Protein AF-A0AAE3SH22-F1 (afdb_monomer)

Solvent-accessible surface area (backbone atoms only — not comparable to full-atom values): 6928 Å² total; per-residue (Å²): 108,95,88,57,72,86,59,90,46,73,66,60,44,53,53,51,50,54,52,50,51,60,60,34,26,63,94,66,76,22,52,73,63,62,46,51,53,53,52,51,53,50,52,49,49,49,50,54,48,48,60,73,50,73,50,97,66,81,55,94,84,55,53,73,66,58,53,51,51,52,49,52,46,51,52,51,33,54,51,39,59,74,67,65,56,59,65,65,58,56,57,50,50,41,74,72,46,87,47,68,65,61,31,50,53,50,52,53,34,52,55,54,40,52,66,77,74,109

Mean predicted aligned error: 14.66 Å

Foldseek 3Di:
DVQCPPPPDPVVLVVSLVVVCVCQPVVNPHDPVVNVVSVVVSVVVVVVVVVVVPLDDPDPPDDPVVVVVLVVLLVVLVVCVVVVPDLVVLVVCLVPDPDPVSVVSSVNSSSSNVVVVD

InterPro domains:
  IPR036869 Chaperone J-domain superfamily [G3DSA:1.10.287.110] (4-58)
  IPR036869 Chaperone J-domain superfamily [SSF46565] (8-45)

Radius of gyration: 20.41 Å; Cα contacts (8 Å, |Δi|>4): 68; chains: 1; bounding box: 38×26×57 Å

Sequence (118 aa):
MKYFNDISDLDKAKLHYRNLAKQLHPDMGGTSGDFQEMQAEYKEFLLNMQQKSKVVTPSPNSTSEEKELINELRKLAKALIKNQVPQNYLRQKIQTSESSLKR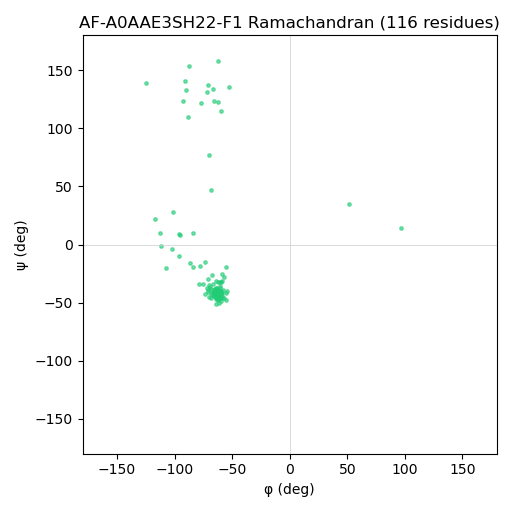GLLNGIVRILDEFTS

Structure (mmCIF, N/CA/C/O backbone):
data_AF-A0AAE3SH22-F1
#
_entry.id   AF-A0AAE3SH22-F1
#
loop_
_atom_site.group_PDB
_atom_site.id
_atom_site.type_symbol
_atom_site.label_atom_id
_atom_site.label_alt_id
_atom_site.label_comp_id
_atom_site.label_asym_id
_atom_site.label_entity_id
_atom_site.label_seq_id
_atom_site.pdbx_PDB_ins_code
_atom_site.Cartn_x
_atom_site.Cartn_y
_atom_site.Cartn_z
_atom_site.occupancy
_atom_site.B_iso_or_equiv
_atom_site.auth_seq_id
_atom_site.auth_comp_id
_atom_site.auth_asym_id
_atom_site.auth_atom_id
_atom_site.pdbx_PDB_model_num
ATOM 1 N N . MET A 1 1 ? -4.137 3.619 -22.901 1.00 58.38 1 MET A N 1
ATOM 2 C CA . MET A 1 1 ? -2.684 3.510 -23.132 1.00 58.38 1 MET A CA 1
ATOM 3 C C . MET A 1 1 ? -2.458 2.639 -24.350 1.00 58.38 1 MET A C 1
ATOM 5 O O . MET A 1 1 ? -3.080 1.589 -24.427 1.00 58.38 1 MET A O 1
ATOM 9 N N . LYS A 1 2 ? -1.658 3.074 -25.323 1.00 63.50 2 LYS A N 1
ATOM 10 C CA . LYS A 1 2 ? -1.495 2.407 -26.624 1.00 63.50 2 LYS A CA 1
ATOM 11 C C . LYS A 1 2 ? -0.560 1.192 -26.532 1.00 63.50 2 LYS A C 1
ATOM 13 O O . LYS A 1 2 ? -0.828 0.183 -27.172 1.00 63.50 2 LYS A O 1
ATOM 18 N N . TYR A 1 3 ? 0.465 1.258 -25.674 1.00 63.31 3 TYR A N 1
ATOM 19 C CA . TYR A 1 3 ? 1.498 0.212 -25.535 1.00 63.31 3 TYR A CA 1
ATOM 20 C C . TYR A 1 3 ? 1.402 -0.632 -24.250 1.00 63.31 3 TYR A C 1
ATOM 22 O O . TYR A 1 3 ? 1.924 -1.739 -24.202 1.00 63.31 3 TYR A O 1
ATOM 30 N N . PHE A 1 4 ? 0.726 -0.142 -23.205 1.00 68.75 4 PHE A N 1
ATOM 31 C CA . PHE A 1 4 ? 0.688 -0.785 -21.877 1.00 68.75 4 PHE A CA 1
ATOM 32 C C . PHE A 1 4 ? -0.717 -1.243 -21.449 1.00 68.75 4 PHE A C 1
ATOM 34 O O . PHE A 1 4 ? -0.980 -1.415 -20.264 1.00 68.75 4 PHE A O 1
ATOM 41 N N . ASN A 1 5 ? -1.637 -1.441 -22.400 1.00 63.81 5 ASN A N 1
ATOM 42 C CA . ASN A 1 5 ? -3.048 -1.738 -22.109 1.00 63.81 5 ASN A CA 1
ATOM 43 C C . ASN A 1 5 ? -3.284 -3.118 -21.453 1.00 63.81 5 ASN A C 1
ATOM 45 O O . ASN A 1 5 ? -4.259 -3.273 -20.727 1.00 63.81 5 ASN A O 1
ATOM 49 N N . ASP A 1 6 ? -2.396 -4.094 -21.678 1.00 63.28 6 ASP A N 1
ATOM 50 C CA . ASP A 1 6 ? -2.520 -5.473 -21.156 1.00 63.28 6 ASP A CA 1
ATOM 51 C C . ASP A 1 6 ? -1.608 -5.748 -19.941 1.00 63.28 6 ASP A C 1
ATOM 53 O O . ASP A 1 6 ? -1.614 -6.815 -19.325 1.00 63.28 6 ASP A O 1
ATOM 57 N N . ILE A 1 7 ? -0.787 -4.769 -19.560 1.00 67.00 7 ILE A N 1
ATOM 58 C CA . ILE A 1 7 ? 0.213 -4.954 -18.516 1.00 67.00 7 ILE A CA 1
ATOM 59 C C . ILE A 1 7 ? -0.417 -4.641 -17.157 1.00 67.00 7 ILE A C 1
ATOM 61 O O . ILE A 1 7 ? -0.678 -3.491 -16.823 1.00 67.00 7 ILE A O 1
ATOM 65 N N . SER A 1 8 ? -0.625 -5.677 -16.346 1.00 65.19 8 SER A N 1
ATOM 66 C CA . SER A 1 8 ? -1.086 -5.531 -14.953 1.00 65.19 8 SER A CA 1
ATOM 67 C C . SER A 1 8 ? 0.054 -5.542 -13.927 1.00 65.19 8 SER A C 1
ATOM 69 O O . SER A 1 8 ? -0.167 -5.239 -12.758 1.00 65.19 8 SER A O 1
ATOM 71 N N . ASP A 1 9 ? 1.271 -5.885 -14.357 1.00 69.12 9 ASP A N 1
ATOM 72 C CA . ASP A 1 9 ? 2.422 -6.130 -13.486 1.00 69.12 9 ASP A CA 1
ATOM 73 C C . ASP A 1 9 ? 3.634 -5.262 -13.864 1.00 69.12 9 ASP A C 1
ATOM 75 O O . ASP A 1 9 ? 3.946 -5.075 -15.042 1.00 69.12 9 ASP A O 1
ATOM 79 N N . LEU A 1 10 ? 4.330 -4.734 -12.854 1.00 70.12 10 LEU A N 1
ATOM 80 C CA . LEU A 1 10 ? 5.420 -3.769 -13.026 1.00 70.12 10 LEU A CA 1
ATOM 81 C C . LEU A 1 10 ? 6.683 -4.406 -13.624 1.00 70.12 10 LEU A C 1
ATOM 83 O O . LEU A 1 10 ? 7.435 -3.737 -14.338 1.00 70.12 10 LEU A O 1
ATOM 87 N N . ASP A 1 11 ? 6.914 -5.691 -13.363 1.00 70.62 11 ASP A N 1
ATOM 88 C CA . ASP A 1 11 ? 8.048 -6.427 -13.916 1.00 70.62 11 ASP A CA 1
ATOM 89 C C . ASP A 1 11 ? 7.813 -6.723 -15.402 1.00 70.62 11 ASP A C 1
ATOM 91 O O . ASP A 1 11 ? 8.665 -6.439 -16.253 1.00 70.62 11 ASP A O 1
ATOM 95 N N . LYS A 1 12 ? 6.581 -7.129 -15.745 1.00 74.12 12 LYS A N 1
ATOM 96 C CA . LYS A 1 12 ? 6.136 -7.244 -17.144 1.00 74.12 12 LYS A CA 1
ATOM 97 C C . LYS A 1 12 ? 6.213 -5.906 -17.881 1.00 74.12 12 LYS A C 1
ATOM 99 O O . LYS A 1 12 ? 6.661 -5.882 -19.026 1.00 74.12 12 LYS A O 1
ATOM 104 N N . ALA A 1 13 ? 5.857 -4.794 -17.232 1.00 73.06 13 ALA A N 1
ATOM 105 C CA . ALA A 1 13 ? 5.954 -3.452 -17.814 1.00 73.06 13 ALA A CA 1
ATOM 106 C C . ALA A 1 13 ? 7.397 -3.084 -18.179 1.00 73.06 13 ALA A C 1
ATOM 108 O O . ALA A 1 13 ? 7.656 -2.618 -19.287 1.00 73.06 13 ALA A O 1
ATOM 109 N N . LYS A 1 14 ? 8.352 -3.343 -17.275 1.00 77.56 14 LYS A N 1
ATOM 110 C CA . LYS A 1 14 ? 9.786 -3.099 -17.505 1.00 77.56 14 LYS A CA 1
ATOM 111 C C . LYS A 1 14 ? 10.348 -3.960 -18.627 1.00 77.56 14 LYS A C 1
ATOM 113 O O . LYS A 1 14 ? 11.137 -3.472 -19.440 1.00 77.56 14 LYS A O 1
ATOM 118 N N . LEU A 1 15 ? 9.970 -5.236 -18.664 1.00 79.00 15 LEU A N 1
ATOM 119 C CA . LEU A 1 15 ? 10.418 -6.154 -19.705 1.00 79.00 15 LEU A CA 1
ATOM 120 C C . LEU A 1 15 ? 9.867 -5.734 -21.073 1.00 79.00 15 LEU A C 1
ATOM 122 O O . LEU A 1 15 ? 10.617 -5.674 -22.047 1.00 79.00 15 LEU A O 1
ATOM 126 N N . HIS A 1 16 ? 8.584 -5.372 -21.125 1.00 77.62 16 HIS A N 1
ATOM 127 C CA . HIS A 1 16 ? 7.932 -4.891 -22.337 1.00 77.62 16 HIS A CA 1
ATOM 128 C C . HIS A 1 16 ? 8.548 -3.573 -22.824 1.00 77.62 16 HIS A C 1
ATOM 130 O O . HIS A 1 16 ? 8.909 -3.464 -23.993 1.00 77.62 16 HIS A O 1
ATOM 136 N N . TYR A 1 17 ? 8.805 -2.631 -21.909 1.00 78.31 17 TYR A N 1
ATOM 137 C CA . TYR A 1 17 ? 9.531 -1.391 -22.188 1.00 78.31 17 TYR A CA 1
ATOM 138 C C . TYR A 1 17 ? 10.925 -1.658 -22.771 1.00 78.31 17 TYR A C 1
ATOM 140 O O . TYR A 1 17 ? 11.295 -1.054 -23.772 1.00 78.31 17 TYR A O 1
ATOM 148 N N . ARG A 1 18 ? 11.705 -2.592 -22.201 1.00 79.00 18 ARG A N 1
ATOM 149 C CA . ARG A 1 18 ? 13.033 -2.948 -22.740 1.00 79.00 18 ARG A CA 1
ATOM 150 C C . ARG A 1 18 ? 12.956 -3.562 -24.134 1.00 79.00 18 ARG A C 1
ATOM 152 O O . ARG A 1 18 ? 13.844 -3.303 -24.941 1.00 79.00 18 ARG A O 1
ATOM 159 N N . ASN A 1 19 ? 11.939 -4.371 -24.417 1.00 79.62 19 ASN A N 1
ATOM 160 C CA . ASN A 1 19 ? 11.758 -4.961 -25.743 1.00 79.62 19 ASN A CA 1
ATOM 161 C C . ASN A 1 19 ? 11.349 -3.903 -26.773 1.00 79.62 19 ASN A C 1
ATOM 163 O O . ASN A 1 19 ? 11.977 -3.825 -27.827 1.00 79.62 19 ASN A O 1
ATOM 167 N N . LEU A 1 20 ? 10.397 -3.030 -26.433 1.00 75.88 20 LEU A N 1
ATOM 168 C CA . LEU A 1 20 ? 10.003 -1.901 -27.279 1.00 75.88 20 LEU A CA 1
ATOM 169 C C . LEU A 1 20 ? 11.166 -0.933 -27.505 1.00 75.88 20 LEU A C 1
ATOM 171 O O . LEU A 1 20 ? 11.401 -0.523 -28.632 1.00 75.88 20 LEU A O 1
ATOM 175 N N . ALA A 1 21 ? 11.954 -0.631 -26.472 1.00 74.62 21 ALA A N 1
ATOM 176 C CA . ALA A 1 21 ? 13.138 0.218 -26.580 1.00 74.62 21 ALA A CA 1
ATOM 177 C C . ALA A 1 21 ? 14.194 -0.352 -27.534 1.00 74.62 21 ALA A C 1
ATOM 179 O O . ALA A 1 21 ? 14.850 0.409 -28.233 1.00 74.62 21 ALA A O 1
ATOM 180 N N . LYS A 1 22 ? 14.361 -1.680 -27.571 1.00 74.12 22 LYS A N 1
ATOM 181 C CA . LYS A 1 22 ? 15.264 -2.346 -28.520 1.00 74.12 22 LYS A CA 1
ATOM 182 C C . LYS A 1 22 ? 14.718 -2.327 -29.948 1.00 74.12 22 LYS A C 1
ATOM 184 O O . LYS A 1 22 ? 15.501 -2.175 -30.875 1.00 74.12 22 LYS A O 1
ATOM 189 N N . GLN A 1 23 ? 13.404 -2.473 -30.120 1.00 68.62 23 GLN A N 1
ATOM 190 C CA . GLN A 1 23 ? 12.745 -2.464 -31.433 1.00 68.62 23 GLN A CA 1
ATOM 191 C C . GLN A 1 23 ? 12.623 -1.058 -32.034 1.00 68.62 23 GLN A C 1
ATOM 193 O O . GLN A 1 23 ? 12.724 -0.897 -33.242 1.00 68.62 23 GLN A O 1
ATOM 198 N N . LEU A 1 24 ? 12.429 -0.045 -31.190 1.00 65.00 24 LEU A N 1
ATOM 199 C CA . LEU A 1 24 ? 12.278 1.362 -31.567 1.00 65.00 24 LEU A CA 1
ATOM 200 C C . LEU A 1 24 ? 13.596 2.143 -31.453 1.00 65.00 24 LEU A C 1
ATOM 202 O O . LEU A 1 24 ? 13.593 3.368 -31.558 1.00 65.00 24 LEU A O 1
ATOM 206 N N . HIS A 1 25 ? 14.724 1.464 -31.221 1.00 63.66 25 HIS A N 1
ATOM 207 C CA . HIS A 1 25 ? 16.011 2.140 -31.135 1.00 63.66 25 HIS A CA 1
ATOM 208 C C . HIS A 1 25 ? 16.383 2.712 -32.515 1.00 63.66 25 HIS A C 1
ATOM 210 O O . HIS A 1 25 ? 16.294 1.986 -33.509 1.00 63.66 25 HIS A O 1
ATOM 216 N N . PRO A 1 26 ? 16.843 3.972 -32.606 1.00 61.22 26 PRO A N 1
ATOM 217 C CA . PRO A 1 26 ? 17.205 4.599 -33.881 1.00 61.22 26 PRO A CA 1
ATOM 218 C C . PRO A 1 26 ? 18.310 3.853 -34.638 1.00 61.22 26 PRO A C 1
ATOM 220 O O . PRO A 1 26 ? 18.340 3.870 -35.862 1.00 61.22 26 PRO A O 1
ATOM 223 N N . ASP A 1 27 ? 19.152 3.116 -33.915 1.00 65.38 27 ASP A N 1
ATOM 224 C CA . ASP A 1 27 ? 20.213 2.263 -34.471 1.00 65.38 27 ASP A CA 1
ATOM 225 C C . ASP A 1 27 ? 19.681 0.964 -35.123 1.00 65.38 27 ASP A C 1
ATOM 227 O O . ASP A 1 27 ? 20.383 0.297 -35.872 1.00 65.38 27 ASP A O 1
ATOM 231 N N . MET A 1 28 ? 18.421 0.602 -34.848 1.00 57.88 28 MET A N 1
ATO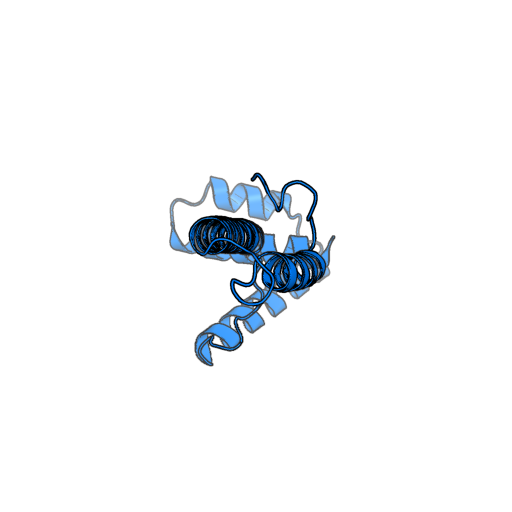M 232 C CA . MET A 1 28 ? 17.709 -0.562 -35.403 1.00 57.88 28 MET A CA 1
ATOM 233 C C . MET A 1 28 ? 16.551 -0.148 -36.335 1.00 57.88 28 MET A C 1
ATOM 235 O O . MET A 1 28 ? 15.755 -0.994 -36.737 1.00 57.88 28 MET A O 1
ATOM 239 N N . GLY A 1 29 ? 16.454 1.141 -36.696 1.00 54.25 29 GLY A N 1
ATOM 240 C CA . GLY A 1 29 ? 15.442 1.667 -37.623 1.00 54.25 29 GLY A CA 1
ATOM 241 C C . GLY A 1 29 ? 14.199 2.290 -36.976 1.00 54.25 29 GLY A C 1
ATOM 242 O O . GLY A 1 29 ? 13.206 2.502 -37.667 1.00 54.25 29 GLY A O 1
ATOM 243 N N . GLY A 1 30 ? 14.224 2.582 -35.672 1.00 59.84 30 GLY A N 1
ATOM 244 C CA . GLY A 1 30 ? 13.117 3.243 -34.974 1.00 59.84 30 GLY A CA 1
ATOM 245 C C . GLY A 1 30 ? 13.161 4.777 -35.007 1.00 59.84 30 GLY A C 1
ATOM 246 O O . GLY A 1 30 ? 14.222 5.395 -35.099 1.00 59.84 30 GLY A O 1
ATOM 247 N N . THR A 1 31 ? 11.996 5.416 -34.893 1.00 66.94 31 THR A N 1
ATOM 248 C CA . THR A 1 31 ? 11.868 6.881 -34.869 1.00 66.94 31 THR A CA 1
ATOM 249 C C . THR A 1 31 ? 11.948 7.404 -33.435 1.00 66.94 31 THR A C 1
ATOM 251 O O . THR A 1 31 ? 11.249 6.922 -32.544 1.00 66.94 31 THR A O 1
ATOM 254 N N . SER A 1 32 ? 12.753 8.447 -33.203 1.00 64.25 32 SER A N 1
ATOM 255 C CA . SER A 1 32 ? 12.917 9.064 -31.871 1.00 64.25 32 SER A CA 1
ATOM 256 C C . SER A 1 32 ? 11.585 9.556 -31.264 1.00 64.25 32 SER A C 1
ATOM 258 O O . SER A 1 32 ? 11.415 9.552 -30.046 1.00 64.25 32 SER A O 1
ATOM 260 N N . GLY A 1 33 ? 10.616 9.924 -32.115 1.00 69.88 33 GLY A N 1
ATOM 261 C CA . GLY A 1 33 ? 9.262 10.328 -31.715 1.00 69.88 33 GLY A CA 1
ATOM 262 C C . GLY A 1 33 ? 8.470 9.207 -31.036 1.00 69.88 33 GLY A C 1
ATOM 263 O O . GLY A 1 33 ? 8.016 9.389 -29.908 1.00 69.88 33 GLY A O 1
ATOM 264 N N . ASP A 1 34 ? 8.396 8.027 -31.658 1.00 69.19 34 ASP A N 1
ATOM 265 C CA . ASP A 1 34 ? 7.705 6.857 -31.095 1.00 69.19 34 ASP A CA 1
ATOM 266 C C . ASP A 1 34 ? 8.323 6.410 -29.763 1.00 69.19 34 ASP A C 1
ATOM 268 O O . ASP A 1 34 ? 7.621 6.025 -28.826 1.00 69.19 34 ASP A O 1
ATOM 272 N N . PHE A 1 35 ? 9.651 6.498 -29.643 1.00 70.88 35 PHE A N 1
ATOM 273 C CA . PHE A 1 35 ? 10.343 6.177 -28.397 1.00 70.88 35 PHE A CA 1
ATOM 274 C C . PHE A 1 35 ? 9.986 7.155 -27.270 1.00 70.88 35 PHE A C 1
ATOM 276 O O . PHE A 1 35 ? 9.806 6.742 -26.121 1.00 70.88 35 PHE A O 1
ATOM 283 N N . GLN A 1 36 ? 9.848 8.443 -27.592 1.00 74.44 36 GLN A N 1
ATOM 284 C CA . GLN A 1 36 ? 9.477 9.472 -26.625 1.00 74.44 36 GLN A CA 1
ATOM 285 C C . GLN A 1 36 ? 8.011 9.341 -26.180 1.00 74.44 36 GLN A C 1
ATOM 287 O O . GLN A 1 36 ? 7.732 9.458 -24.985 1.00 74.44 36 GLN A O 1
ATOM 292 N N . GLU A 1 37 ? 7.089 9.039 -27.102 1.00 78.19 37 GLU A N 1
ATOM 293 C CA . GLU A 1 37 ? 5.683 8.752 -26.775 1.00 78.19 37 GLU A CA 1
ATOM 294 C C . GLU A 1 37 ? 5.555 7.505 -25.889 1.00 78.19 37 GLU A C 1
ATOM 296 O O . GLU A 1 37 ? 4.896 7.538 -24.848 1.00 78.19 37 GLU A O 1
ATOM 301 N N . MET A 1 38 ? 6.273 6.430 -26.225 1.00 76.50 38 MET A N 1
ATOM 302 C CA . MET A 1 38 ? 6.287 5.196 -25.435 1.00 76.50 38 MET A CA 1
ATOM 303 C C . MET A 1 38 ? 6.853 5.416 -24.022 1.00 76.50 38 MET A C 1
ATOM 305 O O . MET A 1 38 ? 6.309 4.900 -23.041 1.00 76.50 38 MET A O 1
ATOM 309 N N . GLN A 1 39 ? 7.901 6.235 -23.882 1.00 75.94 39 GLN A N 1
ATOM 310 C CA . GLN A 1 39 ? 8.426 6.638 -22.574 1.00 75.94 39 GLN A CA 1
ATOM 311 C C . GLN A 1 39 ? 7.432 7.455 -21.747 1.00 75.94 39 GLN A C 1
ATOM 313 O O . GLN A 1 39 ? 7.353 7.261 -20.529 1.00 75.94 39 GLN A O 1
ATOM 318 N N . ALA A 1 40 ? 6.710 8.383 -22.379 1.00 79.56 40 ALA A N 1
ATOM 319 C CA . ALA A 1 40 ? 5.706 9.196 -21.705 1.00 79.56 40 ALA A CA 1
ATOM 320 C C . ALA A 1 40 ? 4.574 8.313 -21.158 1.00 79.56 40 ALA A C 1
ATOM 322 O O . ALA A 1 40 ? 4.272 8.383 -19.965 1.00 79.56 40 ALA A O 1
ATOM 323 N N . GLU A 1 41 ? 4.054 7.392 -21.976 1.00 79.81 41 GLU A N 1
ATOM 324 C CA . GLU A 1 41 ? 3.029 6.436 -21.544 1.00 79.81 41 GLU A CA 1
ATOM 325 C C . GLU A 1 41 ? 3.522 5.514 -20.421 1.00 79.81 41 GLU A C 1
ATOM 327 O O . GLU A 1 41 ? 2.785 5.247 -19.472 1.00 79.81 41 GLU A O 1
ATOM 332 N N . TYR A 1 42 ? 4.777 5.058 -20.475 1.00 77.44 42 TYR A N 1
ATOM 333 C CA . TYR A 1 42 ? 5.361 4.241 -19.410 1.00 77.44 42 TYR A CA 1
ATOM 334 C C . TYR A 1 42 ? 5.470 5.009 -18.082 1.00 77.44 42 TYR A C 1
ATOM 336 O O . TYR A 1 42 ? 5.181 4.460 -17.017 1.00 77.44 42 TYR A O 1
ATOM 344 N N . LYS A 1 43 ? 5.837 6.298 -18.121 1.00 78.31 43 LYS A N 1
ATOM 345 C CA . LYS A 1 43 ? 5.852 7.158 -16.925 1.00 78.31 43 LYS A CA 1
ATOM 346 C C . LYS A 1 43 ? 4.453 7.363 -16.353 1.00 78.31 43 LYS A C 1
ATOM 348 O O . LYS A 1 43 ? 4.290 7.263 -15.139 1.00 78.31 43 LYS A O 1
ATOM 353 N N . GLU A 1 44 ? 3.454 7.614 -17.195 1.00 79.44 44 GLU A N 1
ATOM 354 C CA . GLU A 1 44 ? 2.060 7.729 -16.753 1.00 79.44 44 GLU A CA 1
ATOM 355 C C . GLU A 1 44 ? 1.525 6.410 -16.188 1.00 79.44 44 GLU A C 1
ATOM 357 O O . GLU A 1 44 ? 0.822 6.410 -15.177 1.00 79.44 44 GLU A O 1
ATOM 362 N N . PHE A 1 45 ? 1.897 5.274 -16.783 1.00 76.50 45 PHE A N 1
ATOM 363 C CA . PHE A 1 45 ? 1.559 3.950 -16.268 1.00 76.50 45 PHE A CA 1
ATOM 364 C C . PHE A 1 45 ? 2.157 3.733 -14.877 1.00 76.50 45 PHE A C 1
ATOM 366 O O . PHE A 1 45 ? 1.442 3.344 -13.956 1.00 76.50 45 PHE A O 1
ATOM 373 N N . LEU A 1 46 ? 3.440 4.060 -14.688 1.00 75.12 46 LEU A N 1
ATOM 374 C CA . LEU A 1 46 ? 4.091 3.989 -13.381 1.00 75.12 46 LEU A CA 1
ATOM 375 C C . LEU A 1 46 ? 3.465 4.944 -12.363 1.00 75.12 46 LEU A C 1
ATOM 377 O O . LEU A 1 46 ? 3.288 4.548 -11.218 1.00 75.12 46 LEU A O 1
ATOM 381 N N . LEU A 1 47 ? 3.104 6.167 -12.756 1.00 72.62 47 LEU A N 1
ATOM 382 C CA . LEU A 1 47 ? 2.421 7.126 -11.882 1.00 72.62 47 LEU A CA 1
ATOM 383 C C . LEU A 1 47 ? 1.040 6.621 -11.462 1.00 72.62 47 LEU A C 1
ATOM 385 O O . LEU A 1 47 ? 0.715 6.657 -10.278 1.00 72.62 47 LEU A O 1
ATOM 389 N N . ASN A 1 48 ? 0.248 6.095 -12.395 1.00 69.81 48 ASN A N 1
ATOM 390 C CA . ASN A 1 48 ? -1.053 5.500 -12.095 1.00 69.81 48 ASN A CA 1
ATOM 391 C C . ASN A 1 48 ? -0.916 4.246 -11.229 1.00 69.81 48 ASN A C 1
ATOM 393 O O . ASN A 1 48 ? -1.710 4.037 -10.310 1.00 69.81 48 ASN A O 1
ATOM 397 N N . MET A 1 49 ? 0.111 3.430 -11.472 1.00 65.31 49 MET A N 1
ATOM 398 C CA . MET A 1 49 ? 0.388 2.265 -10.645 1.00 65.31 49 MET A CA 1
ATOM 399 C C . MET A 1 49 ? 0.844 2.684 -9.248 1.00 65.31 49 MET A C 1
ATOM 401 O O . MET A 1 49 ?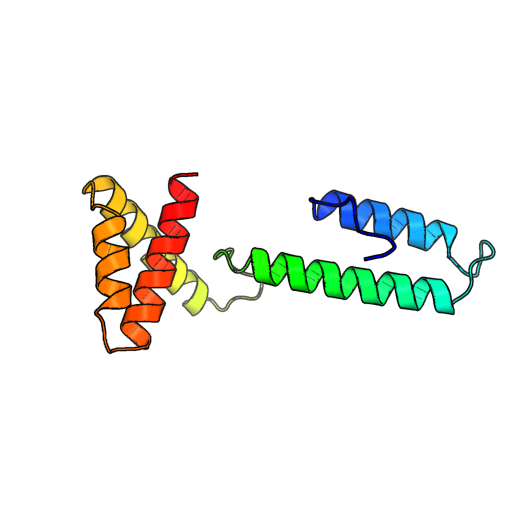 0.311 2.147 -8.293 1.00 65.31 49 MET A O 1
ATOM 405 N N . GLN A 1 50 ? 1.718 3.687 -9.110 1.00 58.22 50 GLN A N 1
ATOM 406 C CA . GLN A 1 50 ? 2.137 4.278 -7.830 1.00 58.22 50 GLN A CA 1
ATOM 407 C C . GLN A 1 50 ? 0.998 4.971 -7.086 1.00 58.22 50 GLN A C 1
ATOM 409 O O . GLN A 1 50 ? 0.993 4.988 -5.861 1.00 58.22 50 GLN A O 1
ATOM 414 N N . GLN A 1 51 ? 0.024 5.549 -7.786 1.00 55.91 51 GLN A N 1
ATOM 415 C CA . GLN A 1 51 ? -1.180 6.083 -7.154 1.00 55.91 51 GLN A CA 1
ATOM 416 C C . GLN A 1 51 ? -2.085 4.956 -6.646 1.00 55.91 51 GLN A C 1
ATOM 418 O O . GLN A 1 51 ? -2.588 5.058 -5.528 1.00 55.91 51 GLN A O 1
ATOM 423 N N . LYS A 1 52 ? -2.220 3.855 -7.400 1.00 51.69 52 LYS A N 1
ATOM 424 C CA . LYS A 1 52 ? -2.892 2.625 -6.940 1.00 51.69 52 LYS A CA 1
ATOM 425 C C . LYS A 1 52 ? -2.128 1.930 -5.804 1.00 51.69 52 LYS A C 1
ATOM 427 O O . LYS A 1 52 ? -2.750 1.390 -4.898 1.00 51.69 52 LYS A O 1
ATOM 432 N N . SER A 1 53 ? -0.798 2.002 -5.813 1.00 45.06 53 SER A N 1
ATOM 433 C CA . SER A 1 53 ? 0.114 1.491 -4.790 1.00 45.06 53 SER A CA 1
ATOM 434 C C . SER A 1 53 ? 0.649 2.576 -3.854 1.00 45.06 53 SER A C 1
ATOM 436 O O . SER A 1 53 ? 1.638 2.355 -3.160 1.00 45.06 53 SER A O 1
ATOM 438 N N . LYS A 1 54 ? -0.108 3.667 -3.640 1.00 46.31 54 LYS A N 1
ATOM 439 C CA . LYS A 1 54 ? -0.136 4.368 -2.342 1.00 46.31 54 LYS A CA 1
ATOM 440 C C . LYS A 1 54 ? -0.810 3.460 -1.300 1.00 46.31 54 LYS A C 1
ATOM 442 O O . LYS A 1 54 ? -1.680 3.884 -0.554 1.00 46.31 54 LYS A O 1
ATOM 447 N N . VAL A 1 55 ? -0.403 2.199 -1.267 1.00 49.78 55 VAL A N 1
ATOM 448 C CA . VAL A 1 55 ? -0.409 1.274 -0.145 1.00 49.78 55 VAL A CA 1
ATOM 449 C C . VAL A 1 55 ? 0.966 1.469 0.501 1.00 49.78 55 VAL A C 1
ATOM 451 O O . VAL A 1 55 ? 1.931 1.795 -0.182 1.00 49.78 55 VAL A O 1
ATOM 454 N N . VAL A 1 56 ? 1.050 1.460 1.832 1.00 53.50 56 VAL A N 1
ATOM 455 C CA . VAL A 1 56 ? 2.250 1.896 2.572 1.00 53.50 56 VAL A CA 1
ATOM 456 C C . VAL A 1 56 ? 3.396 0.885 2.378 1.00 53.50 56 VAL A C 1
ATOM 458 O O . VAL A 1 56 ? 3.698 0.115 3.281 1.00 53.50 56 VAL A O 1
ATOM 461 N N . THR A 1 57 ? 4.084 0.879 1.241 1.00 49.44 57 THR A N 1
ATOM 462 C CA . THR A 1 57 ? 5.431 0.301 1.179 1.00 49.44 57 THR A CA 1
ATOM 463 C C . THR A 1 57 ? 6.435 1.416 1.437 1.00 49.44 57 THR A C 1
ATOM 465 O O . THR A 1 57 ? 6.389 2.433 0.737 1.00 49.44 57 THR A O 1
ATOM 468 N N . PRO A 1 58 ? 7.318 1.278 2.443 1.00 49.06 58 PRO A N 1
ATOM 469 C CA . PRO A 1 58 ? 8.328 2.285 2.721 1.00 49.06 58 PRO A CA 1
ATOM 470 C C . PRO A 1 58 ? 9.206 2.434 1.479 1.00 49.06 58 PRO A C 1
ATOM 472 O O . PRO A 1 58 ? 9.887 1.496 1.067 1.00 49.06 58 PRO A O 1
ATOM 475 N N . SER A 1 59 ? 9.161 3.615 0.861 1.00 44.66 59 SER A N 1
ATOM 476 C CA . SER A 1 59 ? 10.109 3.984 -0.186 1.00 44.66 59 SER A CA 1
ATOM 477 C C . SER A 1 59 ? 11.525 3.777 0.364 1.00 44.66 59 SER A C 1
ATOM 479 O O . SER A 1 59 ? 11.779 4.184 1.502 1.00 44.66 59 SER A O 1
ATOM 481 N N . PRO A 1 60 ? 12.471 3.187 -0.381 1.00 53.44 60 PRO A N 1
ATOM 482 C CA . PRO A 1 60 ? 13.854 3.059 0.080 1.00 53.44 60 PRO A CA 1
ATOM 483 C C . PRO A 1 60 ? 14.488 4.413 0.470 1.00 53.44 60 PRO A C 1
ATOM 485 O O . PRO A 1 60 ? 15.401 4.427 1.293 1.00 53.44 60 PRO A O 1
ATOM 488 N N . ASN A 1 61 ? 13.919 5.533 -0.001 1.00 50.94 61 ASN A N 1
ATOM 489 C CA . ASN A 1 61 ? 14.323 6.908 0.317 1.00 50.94 61 ASN A CA 1
ATOM 490 C C . ASN A 1 61 ? 13.529 7.566 1.468 1.00 50.94 61 ASN A C 1
ATOM 492 O O . ASN A 1 61 ? 13.660 8.769 1.674 1.00 50.94 61 ASN A O 1
ATOM 496 N N . SER A 1 62 ? 12.681 6.826 2.192 1.00 58.97 62 SER A N 1
ATOM 497 C CA . SER A 1 62 ? 11.968 7.368 3.363 1.00 58.97 62 SER A CA 1
ATOM 498 C C . SER A 1 62 ? 12.930 7.595 4.530 1.00 58.97 62 SER A C 1
ATOM 500 O O . SER A 1 62 ? 13.814 6.767 4.795 1.00 58.97 62 SER A O 1
ATOM 502 N N . THR A 1 63 ? 12.769 8.734 5.205 1.00 67.12 63 THR A N 1
ATOM 503 C CA . THR A 1 63 ? 13.580 9.122 6.365 1.00 67.12 63 THR A CA 1
ATOM 504 C C . THR A 1 63 ? 13.401 8.123 7.513 1.00 67.12 63 THR A C 1
ATOM 506 O O . THR A 1 63 ? 12.419 7.378 7.572 1.00 67.12 63 THR A O 1
ATOM 509 N N . SER A 1 64 ? 14.377 8.065 8.427 1.00 75.94 64 SER A N 1
ATOM 510 C CA . SER A 1 64 ? 14.338 7.139 9.572 1.00 75.94 64 SER A CA 1
ATOM 511 C C . SER A 1 64 ? 13.053 7.300 10.394 1.00 75.94 64 SER A C 1
ATOM 513 O O . SER A 1 64 ? 12.435 6.310 10.773 1.00 75.94 64 SER A O 1
ATOM 515 N N . GLU A 1 65 ? 12.607 8.541 10.581 1.00 77.25 65 GLU A N 1
ATOM 516 C CA . GLU A 1 65 ? 11.408 8.892 11.348 1.00 77.25 65 GLU A CA 1
ATOM 517 C C . GLU A 1 65 ? 10.119 8.378 10.687 1.00 77.25 65 GLU A C 1
ATOM 519 O O . GLU A 1 65 ? 9.245 7.822 11.352 1.00 77.25 65 GLU A O 1
ATOM 524 N N . GLU A 1 66 ? 10.012 8.480 9.359 1.00 74.94 66 GLU A N 1
ATOM 525 C CA . GLU A 1 66 ? 8.868 7.945 8.610 1.00 74.94 66 GLU A CA 1
ATOM 526 C C . GLU A 1 66 ? 8.790 6.419 8.714 1.00 74.94 66 GLU A C 1
ATOM 528 O O . GLU A 1 66 ? 7.704 5.850 8.859 1.00 74.94 66 GLU A O 1
ATOM 533 N N . LYS A 1 67 ? 9.944 5.741 8.671 1.00 79.56 67 LYS A N 1
ATOM 534 C CA . LYS A 1 67 ? 10.018 4.282 8.827 1.00 79.56 67 LYS A CA 1
ATOM 535 C C . LYS A 1 67 ? 9.571 3.848 10.221 1.00 79.56 67 LYS A C 1
ATOM 537 O O . LYS A 1 67 ? 8.826 2.871 10.331 1.00 79.56 67 LYS A O 1
ATOM 542 N N . GLU A 1 68 ? 9.976 4.571 11.264 1.00 83.69 68 GLU A N 1
ATOM 543 C CA . GLU A 1 68 ? 9.529 4.304 12.634 1.00 83.69 68 GLU A CA 1
ATOM 544 C C . GLU A 1 68 ? 8.024 4.527 12.799 1.00 83.69 68 GLU A C 1
ATOM 546 O O . GLU A 1 68 ? 7.330 3.651 13.319 1.00 83.69 68 GLU A O 1
ATOM 551 N N . LEU A 1 69 ? 7.488 5.627 12.264 1.00 83.00 69 LEU A N 1
ATOM 552 C CA . LEU A 1 69 ? 6.055 5.915 12.311 1.00 83.00 69 LEU A CA 1
ATOM 553 C C . LEU A 1 69 ? 5.225 4.811 11.636 1.00 83.00 69 LEU A C 1
ATOM 555 O O . LEU A 1 69 ? 4.224 4.348 12.189 1.00 83.00 69 LEU A O 1
ATOM 559 N N . ILE A 1 70 ? 5.654 4.344 10.459 1.00 79.38 70 ILE A N 1
ATOM 560 C CA . ILE A 1 70 ? 5.004 3.235 9.742 1.00 79.38 70 ILE A CA 1
ATOM 561 C C . ILE A 1 70 ? 5.075 1.936 10.554 1.00 79.38 70 ILE A C 1
ATOM 563 O O . ILE A 1 70 ? 4.121 1.153 10.563 1.00 79.38 70 ILE A O 1
ATOM 567 N N . ASN A 1 71 ? 6.187 1.688 11.246 1.00 83.12 71 ASN A N 1
ATOM 568 C CA . ASN A 1 71 ? 6.333 0.507 12.087 1.00 83.12 71 ASN A CA 1
ATOM 569 C C . ASN A 1 71 ? 5.375 0.536 13.288 1.00 83.12 71 ASN A C 1
ATOM 571 O O . ASN A 1 71 ? 4.729 -0.474 13.571 1.00 83.12 71 ASN A O 1
ATOM 575 N N . GLU A 1 72 ? 5.216 1.686 13.946 1.00 85.12 72 GLU A N 1
ATOM 576 C CA . GLU A 1 72 ? 4.238 1.861 15.028 1.00 85.12 72 GLU A CA 1
ATOM 577 C C . GLU A 1 72 ? 2.798 1.683 14.527 1.00 85.12 72 GLU A C 1
ATOM 579 O O . GLU A 1 72 ? 2.017 0.931 15.115 1.00 85.12 72 GLU A O 1
ATOM 584 N N . LEU A 1 73 ? 2.464 2.265 13.371 1.00 83.38 73 LEU A N 1
ATOM 585 C CA . LEU A 1 73 ? 1.184 2.044 12.686 1.00 83.38 73 LEU A CA 1
ATOM 586 C C . LEU A 1 73 ? 0.923 0.552 12.417 1.00 83.38 73 LEU A C 1
ATOM 588 O O . LEU A 1 73 ? -0.181 0.054 12.647 1.00 83.38 73 LEU A O 1
ATOM 592 N N . ARG A 1 74 ? 1.951 -0.190 11.991 1.00 80.81 74 ARG A N 1
ATOM 593 C CA . ARG A 1 74 ? 1.868 -1.637 11.758 1.00 80.81 74 ARG A CA 1
ATOM 594 C C . ARG A 1 74 ? 1.671 -2.428 13.054 1.00 80.81 74 ARG 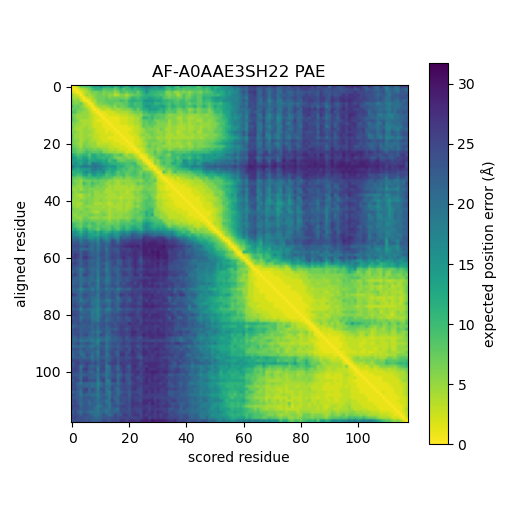A C 1
ATOM 596 O O . ARG A 1 74 ? 0.888 -3.380 13.066 1.00 80.81 74 ARG A O 1
ATOM 603 N N . LYS A 1 75 ? 2.349 -2.059 14.147 1.00 85.81 75 LYS A N 1
ATOM 604 C CA . LYS A 1 75 ? 2.141 -2.678 15.470 1.00 85.81 75 LYS A CA 1
ATOM 605 C C . LYS A 1 75 ? 0.703 -2.479 15.948 1.00 85.81 75 LYS A C 1
ATOM 607 O O . LYS A 1 75 ? 0.083 -3.439 16.406 1.00 85.81 75 LYS A O 1
ATOM 612 N N . LEU A 1 76 ? 0.155 -1.275 15.778 1.00 85.00 76 LEU A N 1
ATOM 613 C CA . LEU A 1 76 ? -1.240 -0.980 16.107 1.00 85.00 76 LEU A CA 1
ATOM 614 C C . LEU A 1 76 ? -2.211 -1.808 15.264 1.00 85.00 76 LEU A C 1
ATOM 616 O O . LEU A 1 76 ? -3.119 -2.418 15.821 1.00 85.00 76 LEU A O 1
ATOM 620 N N . ALA A 1 77 ? -1.992 -1.909 13.951 1.00 82.56 77 ALA A N 1
ATOM 621 C CA . ALA A 1 77 ? -2.804 -2.758 13.082 1.00 82.56 77 ALA A CA 1
ATOM 622 C C . ALA A 1 77 ? -2.824 -4.222 13.569 1.00 82.56 77 ALA A C 1
ATOM 624 O O . ALA A 1 77 ? -3.891 -4.805 13.760 1.00 82.56 77 ALA A O 1
ATOM 625 N N . LYS A 1 78 ? -1.660 -4.800 13.896 1.00 82.31 78 LYS A N 1
ATOM 626 C CA . LYS A 1 78 ? -1.581 -6.159 14.463 1.00 82.31 78 LYS A CA 1
ATOM 627 C C . LYS A 1 78 ? -2.344 -6.295 15.782 1.00 82.31 78 LYS A C 1
ATOM 629 O O . LYS A 1 78 ? -3.034 -7.292 15.991 1.00 82.31 78 LYS A O 1
ATOM 634 N N . ALA A 1 79 ? -2.237 -5.306 16.668 1.00 84.81 79 ALA A N 1
ATOM 635 C CA . ALA A 1 79 ? -2.971 -5.305 17.928 1.00 84.81 79 ALA A CA 1
ATOM 636 C C . ALA A 1 79 ? -4.491 -5.255 17.701 1.00 84.81 79 ALA A C 1
ATOM 638 O O . ALA A 1 79 ? -5.227 -5.960 18.387 1.00 84.81 79 ALA A O 1
ATOM 639 N N . LEU A 1 80 ? -4.967 -4.482 16.723 1.00 85.12 80 LEU A N 1
ATOM 640 C CA . LEU A 1 80 ? -6.390 -4.400 16.381 1.00 85.12 80 LEU A CA 1
ATOM 641 C C . LEU A 1 80 ? -6.929 -5.732 15.844 1.00 85.12 80 LEU A C 1
ATOM 643 O O . LEU A 1 80 ? -8.006 -6.152 16.261 1.00 85.12 80 LEU A O 1
ATOM 647 N N . ILE A 1 81 ? -6.159 -6.432 15.006 1.00 81.50 81 ILE A N 1
ATOM 648 C CA . ILE A 1 81 ? -6.508 -7.785 14.537 1.00 81.50 81 ILE A CA 1
ATOM 649 C C . ILE A 1 81 ? -6.570 -8.757 15.717 1.00 81.50 81 ILE A C 1
ATOM 651 O O . ILE A 1 81 ? -7.553 -9.478 15.872 1.00 81.50 81 ILE A O 1
ATOM 655 N N . LYS A 1 82 ? -5.549 -8.748 16.587 1.00 84.81 82 LYS A N 1
ATOM 656 C CA . LYS A 1 82 ? -5.493 -9.620 17.772 1.00 84.81 82 LYS A CA 1
ATOM 657 C C . LYS A 1 82 ? -6.691 -9.411 18.701 1.00 84.81 82 LYS A C 1
ATOM 659 O O . LYS A 1 82 ? -7.213 -10.377 19.244 1.00 84.81 82 LYS A O 1
ATOM 664 N N . ASN A 1 83 ? -7.118 -8.164 18.877 1.00 84.50 83 ASN A N 1
ATOM 665 C CA . ASN A 1 83 ? -8.279 -7.815 19.696 1.00 84.50 83 ASN A CA 1
ATOM 666 C C . ASN A 1 83 ? -9.614 -7.945 18.938 1.00 84.50 83 ASN A C 1
ATOM 668 O O . ASN A 1 83 ? -10.635 -7.497 19.449 1.00 84.50 83 ASN A O 1
ATOM 672 N N . GLN A 1 84 ? -9.612 -8.531 17.732 1.00 81.75 84 GLN A N 1
ATOM 673 C CA . GLN A 1 84 ? -10.794 -8.739 16.887 1.00 81.75 84 GLN A CA 1
ATOM 674 C C . GLN A 1 84 ? -11.613 -7.458 16.678 1.00 81.75 84 GLN A C 1
ATOM 676 O O . GLN A 1 84 ? -12.842 -7.488 16.608 1.00 81.75 84 GLN A O 1
ATOM 681 N N . VAL A 1 85 ? -10.934 -6.310 16.592 1.00 82.00 85 VAL A N 1
ATOM 682 C CA . VAL A 1 85 ? -11.616 -5.025 16.449 1.00 82.00 85 VAL A CA 1
ATOM 683 C C . VAL A 1 85 ? -12.324 -4.991 15.093 1.00 82.00 85 VAL A C 1
ATOM 685 O O . VAL A 1 85 ? -11.664 -5.135 14.059 1.00 82.00 85 VAL A O 1
ATOM 688 N N . PRO A 1 86 ? -13.651 -4.766 15.057 1.00 80.25 86 PRO A N 1
ATOM 689 C CA . PRO A 1 86 ? -14.382 -4.718 13.801 1.00 80.25 86 PRO A CA 1
ATOM 690 C C . PRO A 1 86 ? -13.884 -3.571 12.920 1.00 80.25 86 PRO A C 1
ATOM 692 O O . PRO A 1 86 ? -13.963 -2.401 13.295 1.00 80.25 86 PRO A O 1
ATOM 695 N N . GLN A 1 87 ? -13.435 -3.882 11.706 1.00 78.81 87 GLN A N 1
ATOM 696 C CA . GLN A 1 87 ? -12.934 -2.872 10.763 1.00 78.81 87 GLN A CA 1
ATOM 697 C C . GLN A 1 87 ? -13.996 -1.818 10.416 1.00 78.81 87 GLN A C 1
ATOM 699 O O . GLN A 1 87 ? -13.686 -0.640 10.237 1.00 78.81 87 GLN A O 1
ATOM 704 N N . ASN A 1 88 ? -15.272 -2.215 10.400 1.00 80.94 88 ASN A N 1
ATOM 705 C CA . ASN A 1 88 ? -16.397 -1.307 10.176 1.00 80.94 88 ASN A CA 1
ATOM 706 C C . ASN A 1 88 ? -16.496 -0.201 11.237 1.00 80.94 88 ASN A C 1
ATOM 708 O O . ASN A 1 88 ? -16.856 0.924 10.901 1.00 80.94 88 ASN A O 1
ATOM 712 N N . TYR A 1 89 ? -16.106 -0.474 12.486 1.00 85.31 89 TYR A N 1
ATOM 713 C CA . TYR A 1 89 ? -16.078 0.540 13.542 1.00 85.31 89 TYR A CA 1
ATOM 714 C C . TYR A 1 89 ? -15.042 1.635 13.251 1.00 85.31 89 TYR A C 1
ATOM 716 O O . TYR A 1 89 ? -15.315 2.825 13.420 1.00 85.31 89 TYR A O 1
ATOM 724 N N . LEU A 1 90 ? -13.863 1.250 12.753 1.00 84.94 90 LEU A N 1
ATOM 725 C CA . LEU A 1 90 ? -12.821 2.200 12.353 1.00 84.94 90 LEU A CA 1
ATOM 726 C C . LEU A 1 90 ? -13.271 3.027 11.144 1.00 84.94 90 LEU A C 1
ATOM 728 O O . LEU A 1 90 ? -13.125 4.250 11.150 1.00 84.94 90 LEU A O 1
ATOM 732 N N . ARG A 1 91 ? -13.895 2.379 10.150 1.00 84.56 91 ARG A N 1
ATOM 733 C CA . ARG A 1 91 ? -14.474 3.040 8.966 1.00 84.56 91 ARG A CA 1
ATOM 734 C C . ARG A 1 91 ? -15.559 4.051 9.349 1.00 84.56 91 ARG A C 1
ATOM 736 O O . ARG A 1 91 ? -15.548 5.171 8.842 1.00 84.56 91 ARG A O 1
ATOM 743 N N . GLN A 1 92 ? -16.428 3.712 10.300 1.00 86.44 92 GLN A N 1
ATOM 744 C CA . GLN A 1 92 ? -17.435 4.635 10.825 1.00 86.44 92 GLN A CA 1
ATOM 745 C C . GLN A 1 92 ? -16.787 5.834 11.531 1.00 86.44 92 GLN A C 1
ATOM 747 O O . GLN A 1 92 ? -17.148 6.976 11.253 1.00 86.44 92 GLN A O 1
ATOM 752 N N . LYS A 1 93 ? -15.776 5.610 12.383 1.00 86.25 93 LYS A N 1
ATOM 753 C CA . LYS A 1 93 ? -15.066 6.711 13.057 1.00 86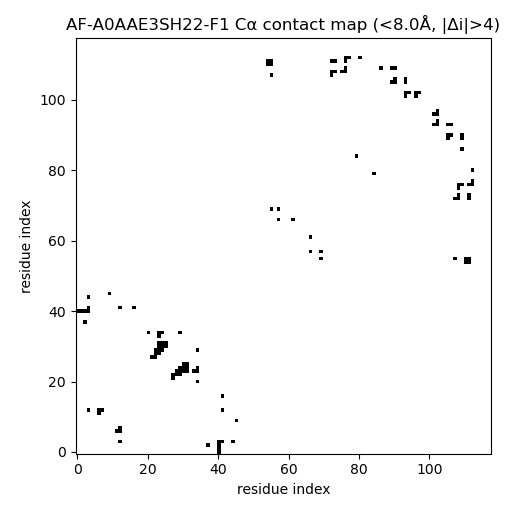.25 93 LYS A CA 1
ATOM 754 C C . LYS A 1 93 ? -14.352 7.661 12.100 1.00 86.25 93 LYS A C 1
ATOM 756 O O . LYS A 1 93 ? -14.251 8.848 12.406 1.00 86.25 93 LYS A O 1
ATOM 761 N N . ILE A 1 94 ? -13.861 7.173 10.961 1.00 86.50 94 ILE A N 1
ATOM 762 C CA . ILE A 1 94 ? -13.285 8.032 9.916 1.00 86.50 94 ILE A CA 1
ATOM 763 C C . ILE A 1 94 ? -14.351 8.996 9.383 1.00 86.50 94 ILE A C 1
ATOM 765 O O . ILE A 1 94 ? -14.083 10.190 9.259 1.00 86.50 94 ILE A O 1
ATOM 769 N N . GLN A 1 95 ? -15.562 8.501 9.121 1.00 84.62 95 GLN A N 1
ATOM 770 C CA . GLN A 1 95 ? -16.662 9.314 8.596 1.00 84.62 95 GLN A CA 1
ATOM 771 C C . GLN A 1 95 ? -17.175 10.337 9.619 1.00 84.62 95 GLN A C 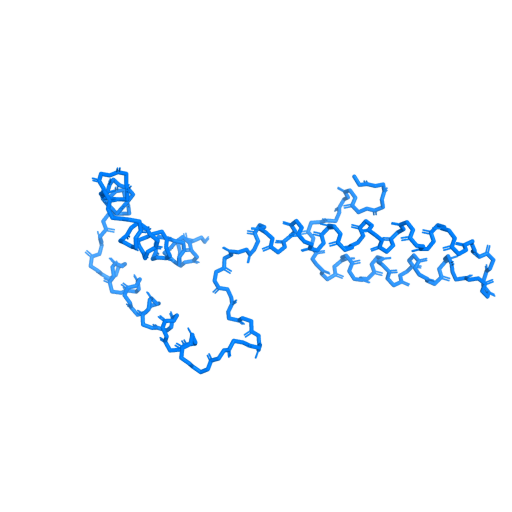1
ATOM 773 O O . GLN A 1 95 ? -17.460 11.473 9.252 1.00 84.62 95 GLN A O 1
ATOM 778 N N . THR A 1 96 ? -17.243 9.969 10.902 1.00 86.00 96 THR A N 1
ATOM 779 C CA . THR A 1 96 ? -17.783 10.844 11.958 1.00 86.00 96 THR A CA 1
ATOM 780 C C . THR A 1 96 ? -16.755 11.798 12.570 1.00 86.00 96 THR A C 1
ATOM 782 O O . THR A 1 96 ? -17.125 12.722 13.283 1.00 86.00 96 THR A O 1
ATOM 785 N N . SER A 1 97 ? -15.454 11.567 12.377 1.00 83.38 97 SER A N 1
ATOM 786 C CA . SER A 1 97 ? -14.404 12.425 12.946 1.00 83.38 97 SER A CA 1
ATOM 787 C C . SER A 1 97 ? -14.361 13.760 12.219 1.00 83.38 97 SER A C 1
ATOM 789 O O . SER A 1 97 ? -14.236 13.749 11.011 1.00 83.38 97 SER A O 1
ATOM 791 N N . GLU A 1 98 ? -14.343 14.904 12.898 1.00 81.81 98 GLU A N 1
ATOM 792 C CA . GLU A 1 98 ? -14.152 16.213 12.239 1.00 81.81 98 GLU A CA 1
ATOM 793 C C . GLU A 1 98 ? -12.670 16.564 12.012 1.00 81.81 98 GLU A C 1
ATOM 795 O O . GLU A 1 98 ? -12.328 17.373 11.154 1.00 81.81 98 GLU A O 1
ATOM 800 N N . SER A 1 99 ? -11.757 15.911 12.737 1.00 90.38 99 SER A N 1
ATOM 801 C CA . SER A 1 99 ? -10.317 16.154 12.613 1.00 90.38 99 SER A CA 1
ATOM 802 C C . SER A 1 99 ? -9.734 15.482 11.367 1.00 90.38 99 SER A C 1
ATOM 804 O O . SER A 1 99 ? -9.776 14.254 11.236 1.00 90.38 99 SER A O 1
ATOM 806 N N . SER A 1 100 ? -9.119 16.285 10.495 1.00 81.69 100 SER A N 1
ATOM 807 C CA . SER A 1 100 ? -8.403 15.831 9.294 1.00 81.69 100 SER A CA 1
ATOM 808 C C . SER A 1 100 ? -7.235 14.899 9.628 1.00 81.69 100 SER A C 1
ATOM 810 O O . SER A 1 100 ? -7.052 13.874 8.973 1.00 81.69 100 SER A O 1
ATOM 812 N N . LEU A 1 101 ? -6.494 15.202 10.696 1.00 82.75 101 LEU A N 1
ATOM 813 C CA . LEU A 1 101 ? -5.355 14.407 11.150 1.00 82.75 101 LEU A CA 1
ATOM 814 C C . LEU A 1 101 ? -5.810 13.043 11.688 1.00 82.75 101 LEU A C 1
ATOM 816 O O . LEU A 1 101 ? -5.275 12.012 11.278 1.00 82.75 101 LEU A O 1
ATOM 820 N N . LYS A 1 102 ? -6.862 13.006 12.521 1.00 82.50 102 LYS A N 1
ATOM 821 C CA . LYS A 1 102 ? -7.444 11.736 12.999 1.00 82.50 102 LYS A CA 1
ATOM 822 C C . LYS A 1 102 ? -7.967 10.885 11.841 1.00 82.50 102 LYS A C 1
ATOM 824 O O . LYS A 1 102 ? -7.713 9.683 11.818 1.00 82.50 102 LYS A O 1
ATOM 829 N N . ARG A 1 103 ? -8.639 11.498 10.856 1.00 85.25 103 ARG A N 1
ATOM 830 C CA . ARG A 1 103 ? -9.068 10.809 9.625 1.00 85.25 103 ARG A CA 1
ATOM 831 C C . ARG A 1 103 ? -7.879 10.220 8.867 1.00 85.25 103 ARG A C 1
ATOM 833 O O . ARG A 1 103 ? -7.949 9.070 8.449 1.00 85.25 103 ARG A O 1
ATOM 840 N N . GLY A 1 104 ? -6.798 10.982 8.701 1.00 81.31 104 GLY A N 1
ATOM 841 C CA . GLY A 1 104 ? -5.586 10.534 8.011 1.00 81.31 104 GLY A CA 1
ATOM 842 C C . GLY A 1 104 ? -4.942 9.316 8.674 1.00 81.31 104 GLY A C 1
ATOM 843 O O . GLY A 1 104 ? -4.682 8.319 8.002 1.00 81.31 104 GLY A O 1
ATOM 844 N N . LEU A 1 105 ? -4.760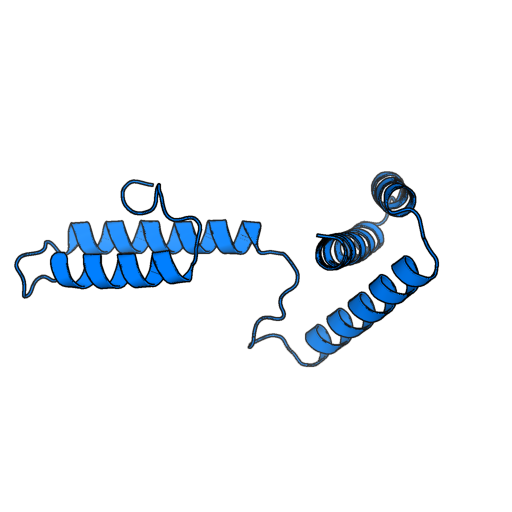 9.358 9.997 1.00 83.69 105 LEU A N 1
ATOM 845 C CA . LEU A 1 105 ? -4.183 8.244 10.758 1.00 83.69 105 LEU A CA 1
ATOM 846 C C . LEU A 1 105 ? -5.068 6.995 10.717 1.00 83.69 105 LEU A C 1
ATOM 848 O O . LEU A 1 105 ? -4.572 5.906 10.441 1.00 83.69 105 LEU A O 1
ATOM 852 N N . LEU A 1 106 ? -6.378 7.146 10.938 1.00 85.12 106 LEU A N 1
ATOM 853 C CA . LEU A 1 106 ? -7.317 6.023 10.881 1.00 85.12 106 LEU A CA 1
ATOM 854 C C . LEU A 1 106 ? -7.369 5.396 9.481 1.00 85.12 106 LEU A C 1
ATOM 856 O O . LEU A 1 106 ? -7.378 4.174 9.371 1.00 85.12 106 LEU A O 1
ATOM 860 N N . ASN A 1 107 ? -7.333 6.205 8.416 1.00 83.81 107 ASN A N 1
ATOM 861 C CA . ASN A 1 107 ? -7.218 5.697 7.046 1.00 83.81 107 ASN A CA 1
ATOM 862 C C . ASN A 1 107 ? -5.910 4.924 6.829 1.00 83.81 107 ASN A C 1
ATOM 864 O O . ASN A 1 107 ? -5.925 3.869 6.201 1.00 83.81 107 ASN A O 1
ATOM 868 N N . GLY A 1 108 ? -4.789 5.418 7.364 1.00 82.62 108 GLY A N 1
ATOM 869 C CA . GLY A 1 108 ? -3.506 4.713 7.318 1.00 82.62 108 GLY A CA 1
ATOM 870 C C . GLY A 1 108 ? -3.569 3.345 8.002 1.00 82.62 108 GLY A C 1
ATOM 871 O O . GLY A 1 108 ? -3.130 2.353 7.427 1.00 82.62 108 GLY A O 1
ATOM 872 N N . ILE A 1 109 ? -4.179 3.283 9.190 1.00 85.19 109 ILE A N 1
ATOM 873 C CA . ILE A 1 109 ? -4.392 2.038 9.941 1.00 85.19 109 ILE A CA 1
ATOM 874 C C . ILE A 1 109 ? -5.271 1.063 9.151 1.00 85.19 109 ILE A C 1
ATOM 876 O O . ILE A 1 109 ? -4.879 -0.086 8.977 1.00 85.19 109 ILE A O 1
ATOM 880 N N . VAL A 1 110 ? -6.428 1.510 8.645 1.00 85.62 110 VAL A N 1
ATOM 881 C CA . VAL A 1 110 ? -7.347 0.664 7.859 1.00 85.62 110 VAL A CA 1
ATOM 882 C C . VAL A 1 110 ? -6.651 0.106 6.621 1.00 85.62 110 VAL A C 1
ATOM 884 O O . VAL A 1 110 ? -6.763 -1.082 6.347 1.00 85.62 110 VAL A O 1
ATOM 887 N N . ARG A 1 111 ? -5.853 0.922 5.926 1.00 83.31 111 ARG A N 1
ATOM 888 C CA . ARG A 1 111 ? -5.107 0.477 4.745 1.00 83.31 111 ARG A CA 1
ATOM 889 C C . ARG A 1 111 ? -4.092 -0.624 5.060 1.00 83.31 111 ARG A C 1
ATOM 891 O O . ARG A 1 111 ? -3.944 -1.548 4.273 1.00 83.31 111 ARG A O 1
ATOM 898 N N . ILE A 1 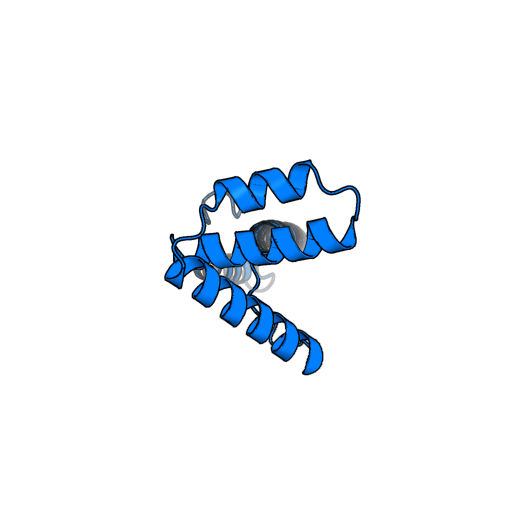112 ? -3.395 -0.526 6.194 1.00 83.94 112 ILE A N 1
ATOM 899 C CA . ILE A 1 112 ? -2.464 -1.569 6.655 1.00 83.94 112 ILE A CA 1
ATOM 900 C C . ILE A 1 112 ? -3.234 -2.823 7.095 1.00 83.94 112 ILE A C 1
ATOM 902 O O . ILE A 1 112 ? -2.764 -3.938 6.905 1.00 83.94 112 ILE A O 1
ATOM 906 N N . LEU A 1 113 ? -4.419 -2.661 7.686 1.00 82.06 113 LEU A N 1
ATOM 907 C CA . LEU A 1 113 ? -5.276 -3.785 8.061 1.00 82.06 113 LEU A CA 1
ATOM 908 C C . LEU A 1 113 ? -5.755 -4.561 6.829 1.00 82.06 113 LEU A C 1
ATOM 910 O O . LEU A 1 113 ? -5.641 -5.781 6.839 1.00 82.06 113 LEU A O 1
ATOM 914 N N . ASP A 1 114 ? -6.188 -3.867 5.771 1.00 81.19 114 ASP A N 1
ATOM 915 C CA . ASP A 1 114 ? -6.576 -4.482 4.491 1.00 81.19 114 ASP A CA 1
ATOM 916 C C . ASP A 1 114 ? -5.409 -5.282 3.855 1.00 81.19 114 ASP A C 1
ATOM 918 O O . ASP A 1 114 ? -5.647 -6.314 3.230 1.00 81.19 114 ASP A O 1
ATOM 922 N N . GLU A 1 115 ? -4.150 -4.865 4.060 1.00 79.75 115 GLU A N 1
ATOM 923 C CA . GLU A 1 115 ? -2.945 -5.601 3.622 1.00 79.75 115 GLU A CA 1
ATOM 924 C C . GLU A 1 115 ? -2.731 -6.908 4.406 1.00 79.75 115 GLU A C 1
ATOM 926 O O . GLU A 1 115 ? -2.293 -7.901 3.837 1.00 79.75 115 GLU A O 1
ATOM 931 N N . PHE A 1 116 ? -3.042 -6.931 5.706 1.00 71.69 116 PHE A N 1
ATOM 932 C CA . PHE A 1 116 ? -2.907 -8.137 6.533 1.00 71.69 116 PHE A CA 1
ATOM 933 C C . PHE A 1 116 ? -4.037 -9.152 6.339 1.00 71.69 116 PHE A C 1
ATOM 935 O O . PHE A 1 116 ? -3.891 -10.296 6.770 1.00 71.69 116 PHE A O 1
ATOM 942 N N . THR A 1 117 ? -5.172 -8.727 5.782 1.00 68.62 117 THR A N 1
ATOM 943 C CA . THR A 1 117 ? -6.376 -9.558 5.639 1.00 68.62 117 THR A CA 1
ATOM 944 C C . THR A 1 117 ? -6.726 -9.919 4.193 1.00 68.62 117 THR A C 1
ATOM 946 O O . THR A 1 117 ? -7.725 -10.610 4.000 1.00 68.62 117 THR A O 1
ATOM 949 N N . SER A 1 118 ? -5.957 -9.442 3.204 1.00 57.03 118 SER A N 1
ATOM 950 C CA . SER A 1 118 ? -6.048 -9.872 1.793 1.00 57.03 118 SER A CA 1
ATOM 951 C C . SER A 1 118 ? -5.307 -11.184 1.564 1.00 57.03 118 SER A C 1
ATOM 953 O O . SER A 1 118 ? -5.799 -11.981 0.738 1.00 57.03 118 SER A O 1
#

Secondary structure (DSSP, 8-state):
--SSTT--SHHHHHHHHHHHHHHS-GGGT--HHHHHHHHHHHHHHHHHHHHHT-S----TT--HHHHHHHHHHHHHHHHHHHTT--HHHHHHHHHH---HHHHHHHHHHHHHHHHHH-

pLDDT: mean 73.8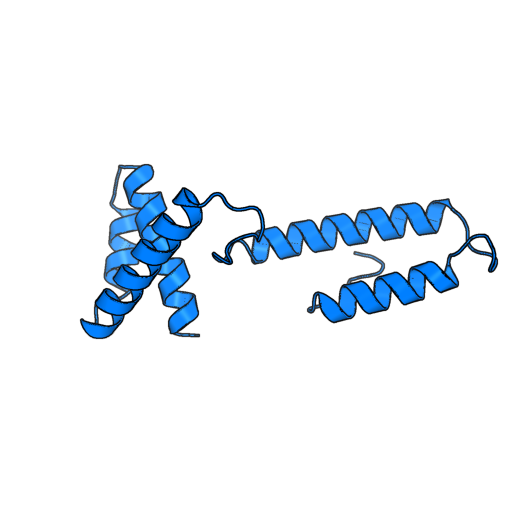1, std 11.17, range [44.66, 90.38]

Organism: NCBI:txid2992112